Protein AF-A0A937VZE4-F1 (afdb_monomer)

Sequence (163 aa):
MPATPEALLKAIAPSQEQIVLAAACMFTWYWLADLCADHGIPFVLGHALYMKAMHGGKATNDKIDSQKIAALLRGGMLPQAYVYPAEMRATRDLLRRRMPLARTRGARLAPVHQTHSQYTLPAMGKNIASKANRDGGAERCADPAVPKSIAVDLALIPSDADL

Foldseek 3Di:
DDPDLVVVCVVCVVPQVPDAAEDEPDPPCLVVVVSCVVSVHHYFYADNVVCCVVPVDPDDDPVVSRVVQVVCVVVVNGHTDDPDDNVCVVVVVVVVVVVVLVVLLVVLVVVLVVLCVVQVHDDLPDDCSDVVSLPDSLVRDPDNVSSVSNVVSNVRNPDPVPD

Mean predicted aligned error: 7.91 Å

Organism: Tectimicrobiota bacterium (NCBI:txid2528274)

InterPro domains:
  IPR047650 Transposase IS110-like [PTHR33055] (6-123)

Structure (mmCIF, N/CA/C/O backbone):
data_AF-A0A937VZE4-F1
#
_entry.id   AF-A0A937VZE4-F1
#
loop_
_atom_site.group_PDB
_atom_site.id
_atom_site.type_symbol
_atom_site.label_atom_id
_atom_site.label_alt_id
_atom_site.label_comp_id
_atom_site.label_asym_id
_atom_site.label_entity_id
_atom_site.label_seq_id
_atom_site.pdbx_PDB_ins_code
_atom_site.Cartn_x
_atom_site.Cartn_y
_atom_site.Cartn_z
_atom_site.occupancy
_atom_site.B_iso_or_equiv
_atom_site.auth_seq_id
_atom_site.auth_comp_id
_atom_site.auth_asym_id
_atom_site.auth_atom_id
_atom_site.pdbx_PDB_model_num
ATOM 1 N N . MET A 1 1 ? 2.583 -4.498 25.150 1.00 60.72 1 MET A N 1
ATOM 2 C CA . MET A 1 1 ? 1.621 -5.571 24.821 1.00 60.72 1 MET A CA 1
ATOM 3 C C . MET A 1 1 ? 1.887 -6.031 23.401 1.00 60.72 1 MET A C 1
ATOM 5 O O . MET A 1 1 ? 2.154 -5.165 22.575 1.00 60.72 1 MET A O 1
ATOM 9 N N . PRO A 1 2 ? 1.844 -7.340 23.117 1.00 75.50 2 PRO A N 1
ATOM 10 C CA . PRO A 1 2 ? 1.840 -7.832 21.743 1.00 75.50 2 PRO A CA 1
ATOM 11 C C . PRO A 1 2 ? 0.553 -7.384 21.029 1.00 75.50 2 PRO A C 1
ATOM 13 O O . PRO A 1 2 ? -0.506 -7.303 21.653 1.00 75.50 2 PRO A O 1
ATOM 16 N N . ALA A 1 3 ? 0.651 -7.058 19.740 1.00 84.44 3 ALA A N 1
ATOM 17 C CA . ALA A 1 3 ? -0.478 -6.610 18.925 1.00 84.44 3 ALA A CA 1
ATOM 18 C C . ALA A 1 3 ? -1.264 -7.819 18.388 1.00 84.44 3 ALA A C 1
ATOM 20 O O . ALA A 1 3 ? -1.107 -8.189 17.226 1.00 84.44 3 ALA A O 1
ATOM 21 N N . THR A 1 4 ? -2.059 -8.460 19.252 1.00 93.44 4 THR A N 1
ATOM 22 C CA . THR A 1 4 ? -2.928 -9.593 18.883 1.00 93.44 4 THR A CA 1
ATOM 23 C C . THR A 1 4 ? -4.408 -9.260 19.100 1.00 93.44 4 THR A C 1
ATOM 25 O O . THR A 1 4 ? -4.715 -8.400 19.938 1.00 93.44 4 THR A O 1
ATOM 28 N N . PRO A 1 5 ? -5.332 -9.934 18.386 1.00 94.56 5 PRO A N 1
ATOM 29 C CA . PRO A 1 5 ? -6.769 -9.763 18.584 1.00 94.56 5 PRO A CA 1
ATOM 30 C C . PRO A 1 5 ? -7.209 -9.947 20.039 1.00 94.56 5 PRO A C 1
ATOM 32 O O . PRO A 1 5 ? -7.913 -9.103 20.586 1.00 94.56 5 PRO A O 1
ATOM 35 N N . GLU A 1 6 ? -6.730 -10.994 20.710 1.00 95.12 6 GLU A N 1
ATOM 36 C CA . GLU A 1 6 ? -7.130 -11.338 22.079 1.00 95.12 6 GLU A CA 1
ATOM 37 C C . GLU A 1 6 ? -6.675 -10.268 23.073 1.00 95.12 6 GLU A C 1
ATOM 39 O O . GLU A 1 6 ? -7.421 -9.870 23.970 1.00 95.12 6 GLU A O 1
ATOM 44 N N . ALA A 1 7 ? -5.446 -9.775 22.900 1.00 95.00 7 ALA A N 1
ATOM 45 C CA . ALA A 1 7 ? -4.890 -8.722 23.736 1.00 95.00 7 ALA A CA 1
ATOM 46 C C . ALA A 1 7 ? -5.668 -7.409 23.571 1.00 95.00 7 ALA A C 1
ATOM 48 O O . ALA A 1 7 ? -5.912 -6.715 24.561 1.00 95.00 7 ALA A O 1
ATOM 49 N N . LEU A 1 8 ? -6.074 -7.082 22.340 1.00 93.75 8 LEU A N 1
ATOM 50 C CA . LEU A 1 8 ? -6.872 -5.896 22.048 1.00 93.75 8 LEU A CA 1
ATOM 51 C C . LEU A 1 8 ? -8.283 -6.006 22.633 1.00 93.75 8 LEU A C 1
ATOM 53 O O . LEU A 1 8 ? -8.692 -5.107 23.364 1.00 93.75 8 LEU A O 1
ATOM 57 N N . LEU A 1 9 ? -8.993 -7.108 22.373 1.00 94.62 9 LEU A N 1
ATOM 58 C CA . LEU A 1 9 ? -10.343 -7.341 22.896 1.00 94.62 9 LEU A CA 1
ATOM 59 C C . LEU A 1 9 ? -10.364 -7.277 24.425 1.00 94.62 9 LEU A C 1
ATOM 61 O O . LEU A 1 9 ? -11.202 -6.595 25.007 1.00 94.62 9 LEU A O 1
ATOM 65 N N . LYS A 1 10 ? -9.379 -7.897 25.088 1.00 95.00 10 LYS A N 1
ATOM 66 C CA . LYS A 1 10 ? -9.232 -7.813 26.546 1.00 95.00 10 LYS A CA 1
ATOM 67 C C . LYS A 1 10 ? -9.035 -6.375 27.036 1.00 95.00 10 LYS A C 1
ATOM 69 O O . LYS A 1 10 ? -9.541 -6.026 28.099 1.00 95.00 10 LYS A O 1
ATOM 74 N N . ALA A 1 11 ? -8.292 -5.554 26.296 1.00 93.81 11 ALA A N 1
ATOM 75 C CA . ALA A 1 11 ? -8.024 -4.171 26.678 1.00 93.81 11 ALA A CA 1
ATOM 76 C C . ALA A 1 11 ? -9.245 -3.254 26.513 1.00 93.81 11 ALA A C 1
ATOM 78 O O . ALA A 1 11 ? -9.419 -2.342 27.318 1.00 93.81 11 ALA A O 1
ATOM 79 N N . ILE A 1 12 ? -10.079 -3.491 25.496 1.00 94.44 12 ILE A N 1
ATOM 80 C CA . ILE A 1 12 ? -11.254 -2.655 25.201 1.00 94.44 12 ILE A CA 1
ATOM 81 C C . ILE A 1 12 ? -12.556 -3.183 25.810 1.00 94.44 12 ILE A C 1
ATOM 83 O O . ILE A 1 12 ? -13.540 -2.452 25.813 1.00 94.44 12 ILE A O 1
ATOM 87 N N . ALA A 1 13 ? -12.573 -4.409 26.346 1.00 94.44 13 ALA A N 1
ATOM 88 C CA . ALA A 1 13 ? -13.761 -5.036 26.932 1.00 94.44 13 ALA A CA 1
ATOM 89 C C . ALA A 1 13 ? -14.571 -4.125 27.883 1.00 94.44 13 ALA A C 1
ATOM 91 O O . ALA A 1 13 ? -15.795 -4.130 27.779 1.00 94.44 13 ALA A O 1
ATOM 92 N N . PRO A 1 14 ? -13.959 -3.292 28.757 1.00 95.44 14 PRO A N 1
ATOM 93 C CA . PRO A 1 14 ? -14.722 -2.407 29.643 1.00 95.44 14 PRO A CA 1
ATOM 94 C C . PRO A 1 14 ? -15.521 -1.305 28.929 1.00 95.44 14 PRO A C 1
ATOM 96 O O . PRO A 1 14 ? -16.412 -0.715 29.532 1.00 95.44 14 PRO A O 1
ATOM 99 N N . SER A 1 15 ? -15.180 -0.979 27.682 1.00 93.44 15 SER A N 1
ATOM 100 C CA . SER A 1 15 ? -15.723 0.167 26.943 1.00 93.44 15 SER A CA 1
ATOM 101 C C . SER A 1 15 ? -16.076 -0.159 25.490 1.00 93.44 15 SER A C 1
ATOM 103 O O . SER A 1 15 ? -16.188 0.753 24.672 1.00 93.44 15 SER A O 1
ATOM 105 N N . GLN A 1 16 ? -16.268 -1.440 25.159 1.00 89.94 16 GLN A N 1
ATOM 106 C CA . GLN A 1 16 ? -16.438 -1.911 23.780 1.00 89.94 16 GLN A CA 1
ATOM 107 C C . GLN A 1 16 ? -17.604 -1.224 23.048 1.00 89.94 16 GLN A C 1
ATOM 109 O O . GLN A 1 16 ? -17.465 -0.869 21.883 1.00 89.94 16 GLN A O 1
ATOM 114 N N . GLU A 1 17 ? -18.723 -0.977 23.732 1.00 91.38 17 GLU A N 1
ATOM 115 C CA . GLU A 1 17 ? -19.905 -0.323 23.145 1.00 91.38 17 GLU A CA 1
ATOM 116 C C . GLU A 1 17 ? -19.761 1.204 23.003 1.00 91.38 17 GLU A C 1
ATOM 118 O O . GLU A 1 17 ? -20.571 1.850 22.345 1.00 91.38 17 GLU A O 1
ATOM 123 N N . GLN A 1 18 ? -18.740 1.802 23.625 1.00 93.44 18 GLN A N 1
ATOM 124 C CA . GLN A 1 18 ? -18.562 3.257 23.721 1.00 93.44 18 GLN A CA 1
ATOM 125 C C . GLN A 1 18 ? -17.263 3.738 23.060 1.00 93.44 18 GLN A C 1
ATOM 127 O O . GLN A 1 18 ? -16.843 4.880 23.264 1.00 93.44 18 GLN A O 1
ATOM 132 N N . ILE A 1 19 ? -16.595 2.874 22.292 1.00 94.50 19 ILE A N 1
ATOM 133 C CA . ILE A 1 19 ? -15.301 3.169 21.682 1.00 94.50 19 ILE A CA 1
ATOM 134 C C . ILE A 1 19 ? -15.374 3.147 20.157 1.00 94.50 19 ILE A C 1
ATOM 136 O O . ILE A 1 19 ? -16.088 2.361 19.543 1.00 94.50 19 ILE A O 1
ATOM 140 N N . VAL A 1 20 ? -14.569 4.014 19.548 1.00 95.44 20 VAL A N 1
ATOM 141 C CA . VAL A 1 20 ? -14.232 3.973 18.125 1.00 95.44 20 VAL A CA 1
ATOM 142 C C . VAL A 1 20 ? -12.745 3.672 18.032 1.00 95.44 20 VAL A C 1
ATOM 144 O O . VAL A 1 20 ? -11.936 4.324 18.699 1.00 95.44 20 VAL A O 1
ATOM 147 N N . LEU A 1 21 ? -12.374 2.697 17.208 1.00 95.44 21 LEU A N 1
ATOM 148 C CA . LEU A 1 21 ? -10.976 2.370 16.963 1.00 95.44 21 LEU A CA 1
ATOM 149 C C . LEU A 1 21 ? -10.482 3.085 15.712 1.00 95.44 21 LEU A C 1
ATOM 151 O O . LEU A 1 21 ? -11.163 3.140 14.691 1.00 95.44 21 LEU A O 1
ATOM 155 N N . ALA A 1 22 ? -9.269 3.625 15.784 1.00 94.56 22 ALA A N 1
ATOM 156 C CA . ALA A 1 22 ? -8.631 4.242 14.637 1.00 94.56 22 ALA A CA 1
ATOM 157 C C . ALA A 1 22 ? -7.179 3.816 14.501 1.00 94.56 22 ALA A C 1
ATOM 159 O O . ALA A 1 22 ? -6.466 3.634 15.487 1.00 94.56 22 ALA A O 1
ATOM 160 N N . ALA A 1 23 ? -6.738 3.698 13.254 1.00 93.12 23 ALA A N 1
ATOM 161 C CA . ALA A 1 23 ? -5.358 3.390 12.918 1.00 93.12 23 ALA A CA 1
ATOM 162 C C . ALA A 1 23 ? -4.870 4.299 11.797 1.00 93.12 23 ALA A C 1
ATOM 164 O O . ALA A 1 23 ? -5.621 4.652 10.889 1.00 93.12 23 ALA A O 1
ATOM 165 N N . ALA A 1 24 ? -3.587 4.647 11.822 1.00 89.44 24 ALA A N 1
ATOM 166 C CA . ALA A 1 24 ? -2.946 5.205 10.641 1.00 89.44 24 ALA A CA 1
ATOM 167 C C . ALA A 1 24 ? -2.931 4.152 9.520 1.00 89.44 24 ALA A C 1
ATOM 169 O O . ALA A 1 24 ? -2.771 2.958 9.784 1.00 89.44 24 ALA A O 1
ATOM 170 N N . CYS A 1 25 ? -3.055 4.589 8.264 1.00 86.06 25 CYS A N 1
ATOM 171 C CA . CYS A 1 25 ? -2.901 3.736 7.085 1.00 86.06 25 CYS A CA 1
ATOM 172 C C . CYS A 1 25 ? -1.447 3.240 6.937 1.00 86.06 25 CYS A C 1
ATOM 174 O O . CYS A 1 25 ? -0.683 3.721 6.099 1.00 86.06 25 CYS A O 1
ATOM 176 N N . MET A 1 26 ? -1.076 2.269 7.771 1.00 82.69 26 MET A N 1
ATOM 177 C CA . MET A 1 26 ? 0.173 1.505 7.736 1.00 82.69 26 MET A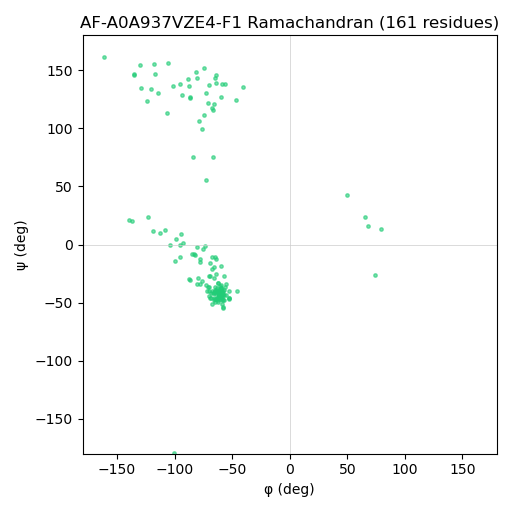 CA 1
ATOM 178 C C . MET A 1 26 ? -0.063 0.133 7.089 1.00 82.69 26 MET A C 1
ATOM 180 O O . MET A 1 26 ? -1.173 -0.190 6.687 1.00 82.69 26 MET A O 1
ATOM 184 N N . PHE A 1 27 ? 0.955 -0.716 6.972 1.00 78.00 27 PHE A N 1
ATOM 185 C CA . PHE A 1 27 ? 0.787 -2.021 6.316 1.00 78.00 27 PHE A CA 1
ATOM 186 C C . PHE A 1 27 ? -0.081 -3.022 7.102 1.00 78.00 27 PHE A C 1
ATOM 188 O O . PHE A 1 27 ? -0.536 -4.007 6.534 1.00 78.00 27 PHE A O 1
ATOM 195 N N . THR A 1 28 ? -0.331 -2.781 8.390 1.00 84.56 28 THR A N 1
ATOM 196 C CA . THR A 1 28 ? -0.878 -3.777 9.325 1.00 84.56 28 THR A CA 1
ATOM 197 C C . THR A 1 28 ? -2.334 -3.540 9.740 1.00 84.56 28 THR A C 1
ATOM 199 O O . THR A 1 28 ? -2.795 -4.188 10.669 1.00 84.56 28 THR A O 1
ATOM 202 N N . TRP A 1 29 ? -3.092 -2.646 9.090 1.00 93.06 29 TRP A N 1
ATOM 203 C CA . TRP A 1 29 ? -4.459 -2.319 9.541 1.00 93.06 29 TRP A CA 1
ATOM 204 C C . TRP A 1 29 ? -5.531 -3.358 9.180 1.00 93.06 29 TRP A C 1
ATOM 206 O O . TRP A 1 29 ? -6.616 -3.292 9.745 1.00 93.06 29 TRP A O 1
ATOM 216 N N . TYR A 1 30 ? -5.268 -4.296 8.259 1.00 95.31 30 TYR A N 1
ATOM 217 C CA . TYR A 1 30 ? -6.297 -5.221 7.747 1.00 95.31 30 TYR A CA 1
ATOM 218 C C . TYR A 1 30 ? -6.947 -6.039 8.858 1.00 95.31 30 TYR A C 1
ATOM 220 O O . TYR A 1 30 ? -8.158 -5.967 9.022 1.00 95.31 30 TYR A O 1
ATOM 228 N N . TRP A 1 31 ? -6.134 -6.740 9.655 1.00 94.62 31 TRP A N 1
ATOM 229 C CA . TRP A 1 31 ? -6.640 -7.580 10.742 1.00 94.62 31 TRP A CA 1
ATOM 230 C C . TRP A 1 31 ? -7.444 -6.768 11.760 1.00 94.62 31 TRP A C 1
ATOM 232 O O . TRP A 1 31 ? -8.425 -7.261 12.296 1.00 94.62 31 TRP A O 1
ATOM 242 N N . LEU A 1 32 ? -7.041 -5.517 12.010 1.00 95.25 32 LEU A N 1
ATOM 243 C CA . LEU A 1 32 ? -7.725 -4.638 12.948 1.00 95.25 32 LEU A CA 1
ATOM 244 C C . LEU A 1 32 ? -9.088 -4.214 12.401 1.00 95.25 32 LEU A C 1
ATOM 246 O O . LEU A 1 32 ? -10.066 -4.241 13.133 1.00 95.25 32 LEU A O 1
ATOM 250 N N . ALA A 1 33 ? -9.160 -3.839 11.123 1.00 96.50 33 ALA A N 1
ATOM 251 C CA . ALA A 1 33 ? -10.424 -3.478 10.491 1.00 96.50 33 ALA A CA 1
ATOM 252 C C . ALA A 1 33 ? -11.387 -4.667 10.414 1.00 96.50 33 ALA A C 1
ATOM 254 O O . ALA A 1 33 ? -12.579 -4.482 10.641 1.00 96.50 33 ALA A O 1
ATOM 255 N N . ASP A 1 34 ? -10.870 -5.862 10.127 1.00 96.25 34 ASP A N 1
ATOM 256 C CA . ASP A 1 34 ? -11.675 -7.082 10.048 1.00 96.25 34 ASP A CA 1
ATOM 257 C C . ASP A 1 34 ? -12.185 -7.482 11.433 1.00 96.25 34 ASP A C 1
ATOM 259 O O . ASP A 1 34 ? -13.383 -7.659 11.609 1.00 96.25 34 ASP A O 1
ATOM 263 N N . LEU A 1 35 ? -11.320 -7.461 12.452 1.00 96.12 35 LEU A N 1
ATOM 264 C CA . LEU A 1 35 ? -11.725 -7.690 13.839 1.00 96.12 35 LEU A CA 1
ATOM 265 C C . LEU A 1 35 ? -12.789 -6.683 14.300 1.00 96.12 35 LEU A C 1
ATOM 267 O O . LEU A 1 35 ? -13.756 -7.049 14.962 1.00 96.12 35 LEU A O 1
ATOM 271 N N . CYS A 1 36 ? -12.629 -5.404 13.955 1.00 96.06 36 CYS A N 1
ATOM 272 C CA . CYS A 1 36 ? -13.636 -4.393 14.254 1.00 96.06 36 CYS A CA 1
ATOM 273 C C . CYS A 1 36 ? -14.972 -4.704 13.569 1.00 96.06 36 CYS A C 1
ATOM 275 O O . CYS A 1 36 ? -16.013 -4.592 14.211 1.00 96.06 36 CYS A O 1
ATOM 277 N N . ALA A 1 37 ? -14.950 -5.110 12.297 1.00 95.56 37 ALA A N 1
ATOM 278 C CA . ALA A 1 37 ? -16.154 -5.486 11.563 1.00 95.56 37 ALA A CA 1
ATOM 279 C C . ALA A 1 37 ? -16.850 -6.703 12.197 1.00 95.56 37 ALA A C 1
ATOM 281 O O . ALA A 1 37 ? -18.055 -6.646 12.438 1.00 95.56 37 ALA A O 1
ATOM 282 N N . ASP A 1 38 ? -16.090 -7.744 12.547 1.00 95.88 38 ASP A N 1
ATOM 283 C CA . ASP A 1 38 ? -16.599 -8.978 13.161 1.00 95.88 38 ASP A CA 1
ATOM 284 C C . ASP A 1 38 ? -17.259 -8.728 14.528 1.00 95.88 38 ASP A C 1
ATOM 286 O O . ASP A 1 38 ? -18.233 -9.388 14.888 1.00 95.88 38 ASP A O 1
ATOM 290 N N . HIS A 1 39 ? -16.758 -7.749 15.287 1.00 95.00 39 HIS A N 1
ATOM 291 C CA . HIS A 1 39 ? -17.265 -7.392 16.617 1.00 95.00 39 HIS A CA 1
ATOM 292 C C . HIS A 1 39 ? -18.214 -6.181 16.627 1.00 95.00 39 HIS A C 1
ATOM 294 O O . HIS A 1 39 ? -18.613 -5.732 17.705 1.00 95.00 39 HIS A O 1
ATOM 300 N N . GLY A 1 40 ? -18.567 -5.626 15.462 1.00 94.50 40 GLY A N 1
ATOM 301 C CA . GLY A 1 40 ? -19.440 -4.450 15.359 1.00 94.50 40 GLY A CA 1
ATOM 302 C C . GLY A 1 40 ? -18.844 -3.162 15.945 1.00 94.50 40 GLY A C 1
ATOM 303 O O . GLY A 1 40 ? -19.585 -2.259 16.329 1.00 94.50 40 GLY A O 1
ATOM 304 N N . ILE A 1 41 ? -17.516 -3.064 16.033 1.00 96.31 41 ILE A N 1
ATOM 305 C CA . ILE A 1 41 ? -16.805 -1.899 16.567 1.00 96.31 41 ILE A CA 1
ATOM 306 C C . ILE A 1 41 ? -16.595 -0.881 15.436 1.00 96.31 41 ILE A C 1
ATOM 308 O O . ILE A 1 41 ? -15.996 -1.220 14.411 1.00 96.31 41 ILE A O 1
ATOM 312 N N . PRO A 1 42 ? -17.008 0.389 1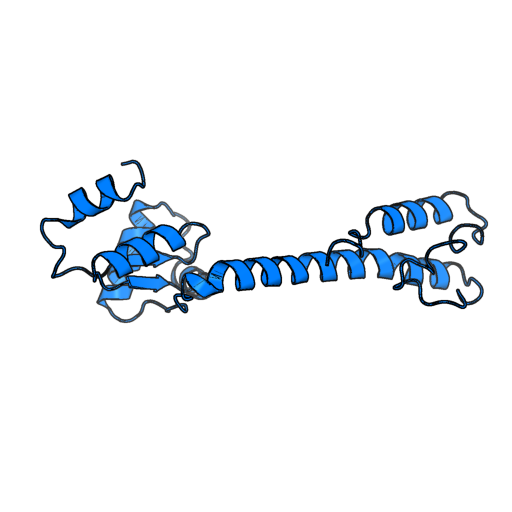5.598 1.00 96.38 42 PRO A N 1
ATOM 313 C CA . PRO A 1 42 ? -16.735 1.416 14.601 1.00 96.38 42 PRO A CA 1
ATOM 314 C C . PRO A 1 42 ? -15.227 1.605 14.384 1.00 96.38 42 PRO A C 1
ATOM 316 O O . PRO A 1 42 ? -14.472 1.851 15.331 1.00 96.38 42 PRO A O 1
ATOM 319 N N . PHE A 1 43 ? -14.791 1.526 13.124 1.00 96.62 43 PHE A N 1
ATOM 320 C CA . PHE A 1 43 ? -13.387 1.654 12.739 1.00 96.62 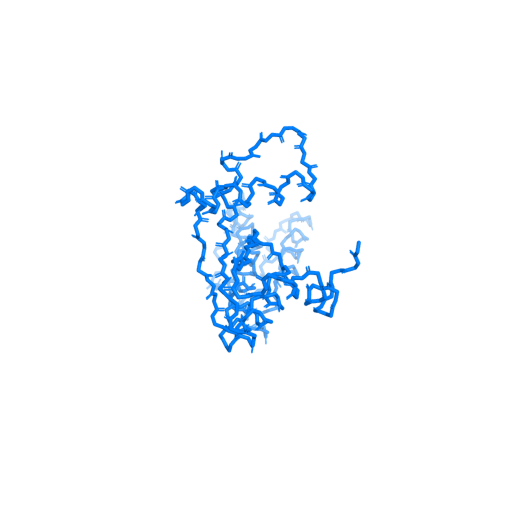43 P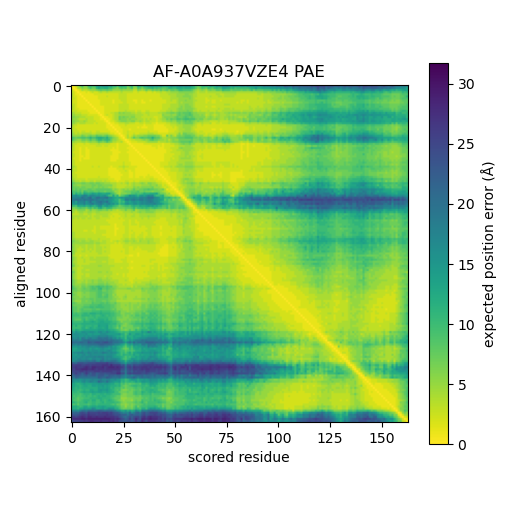HE A CA 1
ATOM 321 C C . PHE A 1 43 ? -13.154 2.813 11.767 1.00 96.62 43 PHE A C 1
ATOM 323 O O . PHE A 1 43 ? -13.852 2.946 10.763 1.00 96.62 43 PHE A O 1
ATOM 330 N N . VAL A 1 44 ? -12.125 3.620 12.036 1.00 96.69 44 VAL A N 1
ATOM 331 C CA . VAL A 1 44 ? -11.714 4.745 11.187 1.00 96.69 44 VAL A CA 1
ATOM 332 C C . VAL A 1 44 ? -10.253 4.602 10.778 1.00 96.69 44 VAL A C 1
ATOM 334 O O . VAL A 1 44 ? -9.344 4.543 11.606 1.00 96.69 44 VAL A O 1
ATOM 337 N N . LEU A 1 45 ? -9.998 4.607 9.473 1.00 96.50 45 LEU A N 1
ATOM 338 C CA . LEU A 1 45 ? -8.640 4.590 8.940 1.00 96.50 45 LEU A CA 1
ATOM 339 C C . LEU A 1 45 ? -8.163 6.017 8.674 1.00 96.50 45 LEU A C 1
ATOM 341 O O . LEU A 1 45 ? -8.830 6.781 7.987 1.00 96.50 45 LEU A O 1
ATOM 345 N N . GLY A 1 46 ? -6.994 6.381 9.187 1.00 94.38 46 GLY A N 1
ATOM 346 C CA . GLY A 1 46 ? -6.382 7.689 8.973 1.00 94.38 46 GLY A CA 1
ATOM 347 C C . GLY A 1 46 ? -5.520 7.743 7.706 1.00 94.38 46 GLY A C 1
ATOM 348 O O . GLY A 1 46 ? -4.728 6.839 7.427 1.00 94.38 46 GLY A O 1
ATOM 349 N N . HIS A 1 47 ? -5.638 8.821 6.932 1.00 91.88 47 HIS A N 1
ATOM 350 C CA . HIS A 1 47 ? -4.924 9.026 5.674 1.00 91.88 47 HIS A CA 1
ATOM 351 C C . HIS A 1 47 ? -3.445 9.374 5.894 1.00 91.88 47 HIS A C 1
ATOM 353 O O . HIS A 1 47 ? -3.113 10.478 6.327 1.00 91.88 47 HIS A O 1
ATOM 359 N N . ALA A 1 48 ? -2.541 8.464 5.517 1.00 83.81 48 ALA A N 1
ATOM 360 C CA . ALA A 1 48 ? -1.110 8.549 5.831 1.00 83.81 48 ALA A CA 1
ATOM 361 C C . ALA A 1 48 ? -0.449 9.886 5.435 1.00 83.81 48 ALA A C 1
ATOM 363 O O . ALA A 1 48 ? 0.268 10.484 6.239 1.00 83.81 48 ALA A O 1
ATOM 364 N N . LEU A 1 49 ? -0.710 10.389 4.221 1.00 84.69 49 LEU A N 1
ATOM 365 C CA . LEU A 1 49 ? -0.088 11.629 3.735 1.00 84.69 49 LEU A CA 1
ATOM 366 C C . LEU A 1 49 ? -0.554 12.862 4.524 1.00 84.69 49 LEU A C 1
ATOM 368 O O . LEU A 1 49 ? 0.250 13.727 4.860 1.00 84.69 49 LEU A O 1
ATOM 372 N N . TYR A 1 50 ? -1.849 12.930 4.832 1.00 84.06 50 TYR A N 1
ATOM 373 C CA . TYR A 1 50 ? -2.442 14.094 5.494 1.00 84.06 50 TYR A CA 1
ATOM 374 C C . TYR A 1 50 ? -2.185 14.072 6.993 1.00 84.06 50 TYR A C 1
ATOM 376 O O . TYR A 1 50 ? -1.909 15.112 7.581 1.00 84.06 50 TYR A O 1
ATOM 384 N N . MET A 1 51 ? -2.148 12.884 7.595 1.00 80.06 51 MET A N 1
ATOM 385 C CA . MET A 1 51 ? -1.662 12.727 8.958 1.00 80.06 51 MET A CA 1
ATOM 386 C C . MET A 1 51 ? -0.218 13.215 9.083 1.00 80.06 51 MET A C 1
ATOM 388 O O . MET A 1 51 ? 0.062 13.999 9.977 1.00 80.06 51 MET A O 1
ATOM 392 N N . LYS A 1 52 ? 0.687 12.860 8.157 1.00 74.94 52 LYS A N 1
ATOM 393 C CA . LYS A 1 52 ? 2.071 13.369 8.185 1.00 74.94 52 LYS A CA 1
ATOM 394 C C . LYS A 1 52 ? 2.133 14.899 8.111 1.00 74.94 52 LYS A C 1
ATOM 396 O O . LYS A 1 52 ? 2.914 15.505 8.839 1.00 74.94 52 LYS A O 1
ATOM 401 N N . ALA A 1 53 ? 1.301 15.517 7.272 1.00 71.06 53 ALA A N 1
ATOM 402 C CA . ALA A 1 53 ? 1.234 16.973 7.139 1.00 71.06 53 ALA A CA 1
ATOM 403 C C . ALA A 1 53 ? 0.742 17.667 8.422 1.00 71.06 53 ALA A C 1
ATOM 405 O O . ALA A 1 53 ? 1.262 18.716 8.786 1.00 71.06 53 ALA A O 1
ATOM 406 N N . MET A 1 54 ? -0.205 17.063 9.144 1.00 65.19 54 MET A N 1
ATOM 407 C CA . MET A 1 54 ? -0.702 17.605 10.414 1.00 65.19 54 MET A CA 1
ATOM 408 C C . MET A 1 54 ? 0.182 17.261 11.619 1.00 65.19 54 MET A C 1
ATOM 410 O O . MET A 1 54 ? -0.069 17.750 12.720 1.00 65.19 54 MET A O 1
ATOM 414 N N . HIS A 1 55 ? 1.171 16.375 11.450 1.00 63.00 55 HIS A N 1
ATOM 415 C CA . HIS A 1 55 ? 1.786 15.688 12.584 1.00 63.00 55 HIS A CA 1
ATOM 416 C C . HIS A 1 55 ? 3.309 15.506 12.538 1.00 63.00 55 HIS A C 1
ATOM 418 O O . HIS A 1 55 ? 3.859 14.684 13.269 1.00 63.00 55 HIS A O 1
ATOM 424 N N . GLY A 1 56 ? 4.009 16.314 11.738 1.00 61.22 56 GLY A N 1
ATOM 425 C CA . GLY A 1 56 ? 5.468 16.280 11.558 1.00 61.22 56 GLY A CA 1
ATOM 426 C C . GLY A 1 56 ? 6.307 16.807 12.734 1.00 61.22 56 GLY A C 1
ATOM 427 O O . GLY A 1 56 ? 7.126 17.702 12.544 1.00 61.22 56 GLY A O 1
ATOM 428 N N . GLY A 1 57 ? 6.124 16.271 13.944 1.00 66.56 57 GLY A N 1
ATOM 429 C CA . GLY A 1 57 ? 6.978 16.564 15.101 1.00 66.56 57 GLY A CA 1
ATOM 430 C C . GLY A 1 57 ? 8.278 15.747 15.105 1.00 66.56 57 GLY A C 1
ATOM 431 O O . GLY A 1 57 ? 8.300 14.602 14.666 1.00 66.56 57 GLY A O 1
ATOM 432 N N . LYS A 1 58 ? 9.368 16.311 15.648 1.00 67.00 58 LYS A N 1
ATOM 433 C CA . LYS A 1 58 ? 10.686 15.642 15.739 1.00 67.00 58 LYS A CA 1
ATOM 434 C C . LYS A 1 58 ? 10.699 14.444 16.709 1.00 67.00 58 LYS A C 1
ATOM 436 O O . LYS A 1 58 ? 11.561 13.581 16.592 1.00 67.00 58 LYS A O 1
ATOM 441 N N . ALA A 1 59 ? 9.747 14.391 17.647 1.00 75.25 59 ALA A N 1
ATOM 442 C CA . ALA A 1 59 ? 9.534 13.277 18.570 1.00 75.25 59 ALA A CA 1
ATOM 443 C C . ALA A 1 59 ? 8.277 12.484 18.169 1.00 75.25 59 ALA A C 1
ATOM 445 O O . ALA A 1 59 ? 7.157 12.992 18.264 1.00 75.25 59 ALA A O 1
ATOM 446 N N . THR A 1 60 ? 8.480 11.242 17.736 1.00 73.94 60 THR A N 1
ATOM 447 C CA . THR A 1 60 ? 7.440 10.285 17.325 1.00 73.94 60 THR A CA 1
ATOM 448 C C . THR A 1 60 ? 7.681 8.969 18.058 1.00 73.94 60 THR A C 1
ATOM 450 O O . THR A 1 60 ? 8.822 8.536 18.220 1.00 73.94 60 THR A O 1
ATOM 453 N N . ASN A 1 61 ? 6.609 8.390 18.588 1.00 86.06 61 ASN A N 1
ATOM 454 C CA . ASN A 1 61 ? 6.543 7.017 19.077 1.00 86.06 61 ASN A CA 1
ATOM 455 C C . ASN A 1 61 ? 5.068 6.605 19.156 1.00 86.06 61 ASN A C 1
ATOM 457 O O . ASN A 1 61 ? 4.190 7.467 19.241 1.00 86.06 61 ASN A O 1
ATOM 461 N N . ASP A 1 62 ? 4.799 5.299 19.207 1.00 86.50 62 ASP A N 1
ATOM 462 C CA . ASP A 1 62 ? 3.433 4.760 19.160 1.00 86.50 62 ASP A CA 1
ATOM 463 C C . ASP A 1 62 ? 2.506 5.343 20.239 1.00 86.50 62 ASP A C 1
ATOM 465 O O . ASP A 1 62 ? 1.316 5.556 20.001 1.00 86.50 62 ASP A O 1
ATOM 469 N N . LYS A 1 63 ? 3.035 5.648 21.431 1.00 88.44 63 LYS A N 1
ATOM 470 C CA . LYS A 1 63 ? 2.257 6.245 22.527 1.00 88.44 63 LYS A CA 1
ATOM 471 C C . LYS A 1 63 ? 1.833 7.677 22.201 1.00 88.44 63 LYS A C 1
ATOM 473 O O . LYS A 1 63 ? 0.681 8.041 22.414 1.00 88.44 63 LYS A O 1
ATOM 478 N N . ILE A 1 64 ? 2.758 8.485 21.695 1.00 88.19 64 ILE A N 1
ATOM 479 C CA . ILE A 1 64 ? 2.495 9.862 21.274 1.00 88.19 64 ILE A CA 1
ATOM 480 C C . ILE A 1 64 ? 1.521 9.843 20.089 1.00 88.19 64 ILE A C 1
ATOM 482 O O . ILE A 1 64 ? 0.496 10.523 20.112 1.00 88.19 64 ILE A O 1
ATOM 486 N N . ASP A 1 65 ? 1.795 9.024 19.079 1.00 86.31 65 ASP A N 1
ATOM 487 C CA . ASP A 1 65 ? 1.027 9.014 17.836 1.00 86.31 65 ASP A CA 1
ATOM 488 C C . ASP A 1 65 ? -0.405 8.502 18.049 1.00 86.31 65 ASP A C 1
ATOM 490 O O . ASP A 1 65 ? -1.351 9.119 17.559 1.00 86.31 65 ASP A O 1
ATOM 494 N N . SER A 1 66 ? -0.608 7.465 18.871 1.00 89.94 66 SER A N 1
ATOM 495 C CA . SER A 1 66 ? -1.954 6.986 19.232 1.00 89.94 66 SER A CA 1
ATOM 496 C C . SER A 1 66 ? -2.786 8.031 19.983 1.00 89.94 66 SER A C 1
ATOM 498 O O . SER A 1 66 ? -3.959 8.224 19.660 1.00 89.94 66 SER A O 1
ATOM 500 N N . GLN A 1 67 ? -2.192 8.766 20.932 1.00 91.62 67 GLN A N 1
ATOM 501 C CA . GLN A 1 67 ? -2.884 9.847 21.647 1.00 91.62 67 GLN A CA 1
ATOM 502 C C . GLN A 1 67 ? -3.332 10.962 20.701 1.00 91.62 67 GLN A C 1
ATOM 504 O O . GLN A 1 67 ? -4.450 11.469 20.804 1.00 91.62 67 GLN A O 1
ATOM 509 N N . LYS A 1 68 ? -2.475 11.330 19.750 1.00 89.00 68 LYS A N 1
ATOM 510 C CA . LYS A 1 68 ? -2.765 12.378 18.772 1.00 89.00 68 LYS A CA 1
ATOM 511 C C . LYS A 1 68 ? -3.830 11.949 17.763 1.00 89.00 68 LYS A C 1
ATOM 513 O O . LYS A 1 68 ? -4.726 12.737 17.469 1.00 89.00 68 LYS A O 1
ATOM 518 N N . ILE A 1 69 ? -3.801 10.696 17.303 1.00 91.44 69 ILE A N 1
ATOM 519 C CA . ILE A 1 69 ? -4.881 10.112 16.491 1.00 91.44 69 ILE A CA 1
ATOM 520 C C . ILE A 1 69 ? -6.209 10.169 17.246 1.00 91.44 69 ILE A C 1
ATOM 522 O O . ILE A 1 69 ? -7.201 10.635 16.691 1.00 91.44 69 ILE A O 1
ATOM 526 N N . ALA A 1 70 ? -6.227 9.754 18.516 1.00 93.62 70 ALA A N 1
ATOM 527 C CA . ALA A 1 70 ? -7.434 9.774 19.336 1.00 93.62 70 ALA A CA 1
ATOM 528 C C . ALA A 1 70 ? -7.987 11.199 19.530 1.00 93.62 70 ALA A C 1
ATOM 530 O O . ALA A 1 70 ? -9.201 11.397 19.482 1.00 93.62 70 ALA A O 1
ATOM 531 N N . ALA A 1 71 ? -7.114 12.197 19.709 1.00 93.25 71 ALA A N 1
ATOM 532 C CA . ALA A 1 71 ? -7.514 13.599 19.812 1.00 93.25 71 ALA A CA 1
ATOM 533 C C . ALA A 1 71 ? -8.115 14.130 18.499 1.00 93.25 71 ALA A C 1
ATOM 535 O O . ALA A 1 71 ? -9.185 14.736 18.516 1.00 93.25 71 ALA A O 1
ATOM 536 N N . LEU A 1 72 ? -7.471 13.853 17.359 1.00 92.62 72 LEU A N 1
ATOM 537 C CA . LEU A 1 72 ? -7.972 14.238 16.035 1.00 92.62 72 LEU A CA 1
ATOM 538 C C . LEU A 1 72 ? -9.315 13.577 15.717 1.00 92.62 72 LEU A C 1
ATOM 540 O O . LEU A 1 72 ? -10.208 14.231 15.185 1.00 92.62 72 LEU A O 1
ATOM 544 N N . LEU A 1 73 ? -9.465 12.294 16.058 1.00 93.94 73 LEU A N 1
ATOM 545 C CA . LEU A 1 73 ? -10.712 11.560 15.875 1.00 93.94 73 LEU A CA 1
ATOM 546 C C . LEU A 1 73 ? -11.834 12.176 16.715 1.00 93.94 73 LEU A C 1
ATOM 548 O O . LEU A 1 73 ? -12.896 12.481 16.183 1.00 93.94 73 LEU A O 1
ATOM 552 N N . ARG A 1 74 ? -11.574 12.421 18.006 1.00 94.06 74 ARG A N 1
ATOM 553 C CA . ARG A 1 74 ? -12.540 13.036 18.928 1.00 94.06 74 ARG A CA 1
ATOM 554 C C . ARG A 1 74 ? -12.962 14.436 18.480 1.00 94.06 74 ARG A C 1
ATOM 556 O O . ARG A 1 74 ? -14.114 14.804 18.660 1.00 94.06 74 ARG A O 1
ATOM 563 N N . GLY A 1 75 ? -12.038 15.202 17.903 1.00 93.75 75 GLY A N 1
ATOM 564 C CA . GLY A 1 75 ? -12.309 16.533 17.360 1.00 93.75 75 GLY A CA 1
ATOM 565 C C . GLY A 1 75 ? -12.947 16.543 15.967 1.00 93.75 75 GLY A C 1
ATOM 566 O O . GLY A 1 75 ? -13.192 17.622 15.442 1.00 93.75 75 GLY A O 1
ATOM 567 N N . GLY A 1 76 ? -13.171 15.385 15.331 1.00 92.62 76 GLY A N 1
ATOM 568 C CA . GLY A 1 76 ? -13.685 15.313 13.957 1.00 92.62 76 GLY A CA 1
ATOM 569 C C . GLY A 1 76 ? -12.701 15.815 12.889 1.00 92.62 76 GLY A C 1
ATOM 570 O O . GLY A 1 76 ? -13.097 16.082 11.760 1.00 92.62 76 GLY A O 1
ATOM 571 N N . MET A 1 77 ? -11.417 15.945 13.232 1.00 92.38 77 MET A N 1
ATOM 572 C CA . MET A 1 77 ? -10.363 16.491 12.368 1.00 92.38 77 MET A CA 1
ATOM 573 C C . MET A 1 77 ? -9.448 15.414 11.778 1.00 92.38 77 MET A C 1
ATOM 575 O O . MET A 1 77 ? -8.502 15.738 11.062 1.00 92.38 77 MET A O 1
ATOM 579 N N . LEU A 1 78 ? -9.671 14.133 12.092 1.00 92.75 78 LEU A N 1
ATOM 580 C CA . LEU A 1 78 ? -8.859 13.050 11.546 1.00 92.75 78 LEU A CA 1
ATOM 581 C C . LEU A 1 78 ? -9.107 12.935 10.030 1.00 92.75 78 LEU A C 1
ATOM 583 O O . LEU A 1 78 ? -10.225 12.609 9.633 1.00 92.75 78 LEU A O 1
ATOM 587 N N . PRO A 1 79 ? -8.096 13.149 9.166 1.00 93.00 79 PRO A N 1
ATOM 588 C CA . PRO A 1 79 ? -8.247 12.949 7.736 1.00 93.00 79 PRO A CA 1
ATOM 589 C C . PRO A 1 79 ? -8.447 11.461 7.488 1.00 93.00 79 PRO A C 1
ATOM 591 O O . PRO A 1 79 ? -7.558 10.656 7.773 1.00 93.00 79 PRO A O 1
ATOM 594 N N . GLN A 1 80 ? -9.616 11.093 6.980 1.00 94.94 80 GLN A N 1
ATOM 595 C CA . GLN A 1 80 ? -9.994 9.696 6.826 1.00 94.94 80 GLN A CA 1
ATOM 596 C C . GLN A 1 80 ? -9.527 9.147 5.477 1.00 94.94 80 GLN A C 1
ATOM 598 O O . GLN A 1 80 ? -9.552 9.827 4.452 1.00 94.94 80 GLN A O 1
ATOM 603 N N . ALA A 1 81 ? -9.088 7.898 5.489 1.00 94.75 81 ALA A N 1
ATOM 604 C CA . ALA A 1 81 ? -8.852 7.085 4.313 1.00 94.75 81 ALA A CA 1
ATOM 605 C C . ALA A 1 81 ? -9.957 6.038 4.183 1.00 94.75 81 ALA A C 1
ATOM 607 O O . ALA A 1 81 ? -10.582 5.629 5.159 1.00 94.75 81 ALA A O 1
ATOM 608 N N . TYR A 1 82 ? -10.161 5.570 2.958 1.00 94.50 82 TYR A N 1
ATOM 609 C CA . TYR A 1 82 ? -11.153 4.546 2.682 1.00 94.50 82 TYR A CA 1
ATOM 610 C C . TYR A 1 82 ? -10.719 3.177 3.232 1.00 94.50 82 TYR A C 1
ATOM 612 O O . TYR A 1 82 ? -9.673 2.640 2.845 1.00 94.50 82 TYR A O 1
ATOM 620 N N . VAL A 1 83 ? -11.547 2.603 4.110 1.00 95.44 83 VAL A N 1
ATOM 621 C CA . VAL A 1 83 ? -11.410 1.227 4.604 1.00 95.44 83 VAL A CA 1
ATOM 622 C C . VAL A 1 83 ? -11.886 0.286 3.504 1.00 95.44 83 VAL A C 1
ATOM 624 O O . VAL A 1 83 ? -13.077 0.103 3.281 1.00 95.44 83 VAL A O 1
ATOM 627 N N . TYR A 1 84 ? -10.939 -0.282 2.766 1.00 94.19 84 TYR A N 1
ATOM 628 C CA . TYR A 1 84 ? -11.260 -1.134 1.622 1.00 94.19 84 TYR A CA 1
ATOM 629 C C . TYR A 1 84 ? -11.880 -2.466 2.082 1.00 94.19 84 TYR A C 1
ATOM 631 O O . TYR A 1 84 ? -11.344 -3.049 3.033 1.00 94.19 84 TYR A O 1
ATOM 639 N N . PRO A 1 85 ? -12.936 -2.980 1.424 1.00 93.81 85 PRO A N 1
ATOM 640 C CA . PRO A 1 85 ? -13.582 -4.239 1.803 1.00 93.81 85 PRO A CA 1
ATOM 641 C C . PRO A 1 85 ? -12.610 -5.419 1.770 1.00 93.81 85 PRO A C 1
ATOM 643 O O . PRO A 1 85 ? -11.808 -5.517 0.837 1.00 93.81 85 PRO A O 1
ATOM 646 N N . ALA A 1 86 ? -12.680 -6.307 2.768 1.00 95.19 86 ALA A N 1
ATOM 647 C CA . ALA A 1 86 ? -11.748 -7.429 2.944 1.00 95.19 86 ALA A CA 1
ATOM 648 C C . ALA A 1 86 ? -11.626 -8.296 1.680 1.00 95.19 86 ALA A C 1
ATOM 650 O O . ALA A 1 86 ? -10.524 -8.525 1.181 1.00 95.19 86 ALA A O 1
ATOM 651 N N . GLU A 1 87 ? -12.768 -8.650 1.100 1.00 96.12 87 GLU A N 1
ATOM 652 C CA . GLU A 1 87 ? -12.931 -9.447 -0.123 1.00 96.12 87 GLU A CA 1
ATOM 653 C C . GLU A 1 87 ? -12.230 -8.856 -1.360 1.00 96.12 87 GLU A C 1
ATOM 655 O O . GLU A 1 87 ? -11.801 -9.595 -2.243 1.00 96.12 87 GLU A O 1
ATOM 660 N N . MET A 1 88 ? -12.031 -7.536 -1.422 1.00 95.38 88 MET A N 1
ATOM 661 C CA . MET A 1 88 ? -11.394 -6.887 -2.573 1.00 95.38 88 MET A CA 1
ATOM 662 C C . MET A 1 88 ? -9.904 -6.568 -2.350 1.00 95.38 88 MET A C 1
ATOM 664 O O . MET A 1 88 ? -9.191 -6.238 -3.306 1.00 95.38 88 MET A O 1
ATOM 668 N N . ARG A 1 89 ? -9.399 -6.628 -1.105 1.00 94.19 89 ARG A N 1
ATOM 669 C CA . ARG A 1 89 ? -8.026 -6.188 -0.771 1.00 94.19 89 ARG A CA 1
ATOM 670 C C . ARG A 1 89 ? -6.962 -6.976 -1.522 1.00 94.19 89 ARG A C 1
ATOM 672 O O . ARG A 1 89 ? -6.045 -6.357 -2.051 1.00 94.19 89 ARG A O 1
ATOM 679 N N . ALA A 1 90 ? -7.110 -8.296 -1.632 1.00 93.25 90 ALA A N 1
ATOM 680 C CA . ALA A 1 90 ? -6.144 -9.146 -2.329 1.00 93.25 90 ALA A CA 1
ATOM 681 C C . ALA A 1 90 ? -5.968 -8.727 -3.800 1.00 93.25 90 ALA A C 1
ATOM 683 O O . ALA A 1 90 ? -4.845 -8.503 -4.256 1.00 93.25 90 ALA A O 1
ATOM 684 N N . THR A 1 91 ? -7.076 -8.519 -4.519 1.00 93.69 91 THR A N 1
ATOM 685 C CA . THR A 1 91 ? -7.064 -8.055 -5.915 1.00 93.69 91 THR A CA 1
ATOM 686 C C . THR A 1 91 ? -6.434 -6.673 -6.040 1.00 93.69 91 THR A C 1
ATOM 688 O O . THR A 1 91 ? -5.574 -6.445 -6.892 1.00 93.69 91 THR A O 1
ATOM 691 N N . ARG A 1 92 ? -6.805 -5.737 -5.160 1.00 92.12 92 ARG A N 1
ATOM 692 C CA . ARG A 1 92 ? -6.196 -4.402 -5.131 1.00 92.12 92 ARG A CA 1
ATOM 693 C C . ARG A 1 92 ? -4.687 -4.477 -4.903 1.00 92.12 92 ARG A C 1
ATOM 695 O O . ARG A 1 92 ? -3.936 -3.748 -5.550 1.00 92.12 92 ARG A O 1
ATOM 702 N N . ASP A 1 93 ? -4.244 -5.317 -3.980 1.00 91.69 93 ASP A N 1
ATOM 703 C CA . ASP A 1 93 ? -2.837 -5.427 -3.607 1.00 91.69 93 ASP A CA 1
ATOM 704 C C . ASP A 1 93 ? -2.013 -6.060 -4.730 1.00 91.69 93 ASP A C 1
ATOM 706 O O . ASP A 1 93 ? -0.911 -5.589 -5.016 1.00 91.69 93 ASP A O 1
ATOM 710 N N . LEU A 1 94 ? -2.580 -7.036 -5.445 1.00 89.94 94 LEU A N 1
ATOM 711 C CA . LEU A 1 94 ? -2.013 -7.559 -6.686 1.00 89.94 94 LEU A CA 1
ATOM 712 C C . LEU A 1 94 ? -1.854 -6.446 -7.735 1.00 89.94 94 LEU A C 1
ATOM 714 O O . LEU A 1 94 ? -0.758 -6.222 -8.250 1.00 89.94 94 LEU A O 1
ATOM 718 N N . LEU A 1 95 ? -2.911 -5.673 -7.998 1.00 90.31 95 LEU A N 1
ATOM 719 C CA . LEU A 1 95 ? -2.865 -4.567 -8.963 1.00 90.31 95 LEU A CA 1
ATOM 720 C C . LEU A 1 95 ? -1.875 -3.466 -8.554 1.00 90.31 95 LEU A C 1
ATOM 722 O O . LEU A 1 95 ? -1.212 -2.871 -9.406 1.00 90.31 95 LEU A O 1
ATOM 726 N N . ARG A 1 96 ? -1.706 -3.212 -7.253 1.00 90.06 96 ARG A N 1
ATOM 727 C CA . ARG A 1 96 ? -0.703 -2.266 -6.742 1.00 90.06 96 ARG A CA 1
ATOM 728 C C . ARG A 1 96 ? 0.729 -2.722 -7.007 1.00 90.06 96 ARG A C 1
ATOM 730 O O . ARG A 1 96 ? 1.584 -1.858 -7.189 1.00 90.06 96 ARG A O 1
ATOM 737 N N . ARG A 1 97 ? 0.997 -4.031 -7.095 1.00 89.00 97 ARG A N 1
ATOM 738 C CA . ARG A 1 97 ? 2.315 -4.568 -7.489 1.00 89.00 97 ARG A CA 1
ATOM 739 C C . ARG A 1 97 ? 2.626 -4.328 -8.966 1.00 89.00 97 ARG A C 1
ATOM 741 O O . ARG A 1 97 ? 3.791 -4.162 -9.315 1.00 89.00 97 ARG A O 1
ATOM 748 N N . ARG A 1 98 ? 1.612 -4.210 -9.827 1.00 87.69 98 ARG A N 1
ATOM 749 C CA . ARG A 1 98 ? 1.803 -3.950 -11.264 1.00 87.69 98 ARG A CA 1
ATOM 750 C C . ARG A 1 98 ? 2.478 -2.606 -11.547 1.00 87.69 98 ARG A C 1
ATOM 752 O O . ARG A 1 98 ? 3.340 -2.532 -12.415 1.00 87.69 98 ARG A O 1
ATOM 759 N N . MET A 1 99 ? 2.114 -1.539 -10.831 1.00 87.00 99 MET A N 1
ATOM 760 C CA . MET A 1 99 ? 2.670 -0.195 -11.068 1.00 87.00 99 MET A CA 1
ATOM 761 C C . MET A 1 99 ? 4.203 -0.110 -10.936 1.00 87.00 99 MET A C 1
ATOM 763 O O . MET A 1 99 ? 4.835 0.378 -11.874 1.00 87.00 99 MET A O 1
ATOM 767 N N . PRO A 1 100 ? 4.834 -0.543 -9.824 1.00 89.06 100 PRO A N 1
ATOM 768 C CA . PRO A 1 100 ? 6.289 -0.512 -9.711 1.00 89.06 100 PRO A CA 1
ATOM 769 C C . PRO A 1 100 ? 6.963 -1.420 -10.744 1.00 89.06 100 PRO A C 1
ATOM 771 O O . PRO A 1 100 ? 7.963 -1.008 -11.318 1.00 89.06 100 PRO A O 1
ATOM 774 N N . LEU A 1 101 ? 6.392 -2.587 -11.063 1.00 88.62 101 LEU A N 1
ATOM 775 C CA . LEU A 1 101 ? 6.924 -3.471 -12.108 1.00 88.62 101 LEU A CA 1
ATOM 776 C C . LEU A 1 101 ? 6.915 -2.797 -13.487 1.00 88.62 101 LEU A C 1
ATOM 778 O O . LEU A 1 101 ? 7.928 -2.796 -14.185 1.00 88.62 101 LEU A O 1
ATOM 782 N N . ALA A 1 102 ? 5.805 -2.148 -13.849 1.00 87.81 102 ALA A N 1
ATOM 783 C CA . ALA A 1 102 ? 5.688 -1.399 -15.096 1.00 87.81 102 ALA A CA 1
ATOM 784 C C . ALA A 1 102 ? 6.681 -0.224 -15.160 1.00 87.81 102 ALA A C 1
ATOM 786 O O . ALA A 1 102 ? 7.305 -0.001 -16.199 1.00 87.81 102 ALA A O 1
ATOM 787 N N . ARG A 1 103 ? 6.873 0.498 -14.046 1.00 90.12 103 ARG A N 1
ATOM 788 C CA . ARG A 1 103 ? 7.870 1.578 -13.944 1.00 90.12 103 ARG A CA 1
ATOM 789 C C . ARG A 1 103 ? 9.294 1.053 -14.098 1.00 90.12 103 ARG A C 1
ATOM 791 O O . ARG A 1 103 ? 10.044 1.618 -14.885 1.00 90.12 103 ARG A O 1
ATOM 798 N N . THR A 1 104 ? 9.648 -0.033 -13.411 1.00 90.19 104 THR A N 1
ATOM 799 C CA . THR A 1 104 ? 10.965 -0.671 -13.539 1.00 90.19 104 THR A CA 1
ATOM 800 C C . THR A 1 104 ? 11.213 -1.108 -14.976 1.00 90.19 104 THR A C 1
ATOM 802 O O . THR A 1 104 ? 12.254 -0.788 -15.536 1.00 90.19 104 THR A O 1
ATOM 805 N N . ARG A 1 105 ? 10.236 -1.753 -15.620 1.00 88.62 105 ARG A N 1
ATOM 806 C CA . ARG A 1 105 ? 10.336 -2.133 -17.033 1.00 88.62 105 ARG A CA 1
ATOM 807 C C . ARG A 1 105 ? 10.604 -0.928 -17.939 1.00 88.62 105 ARG A C 1
ATOM 809 O O . ARG A 1 105 ? 11.503 -0.984 -18.769 1.00 88.62 105 ARG A O 1
ATOM 816 N N . GLY A 1 106 ? 9.861 0.168 -17.771 1.00 89.56 106 GLY A N 1
ATOM 817 C CA . GLY A 1 106 ? 10.101 1.405 -18.523 1.00 89.56 106 GLY A CA 1
ATOM 818 C C . GLY A 1 106 ? 11.499 1.984 -18.280 1.00 89.56 106 GLY A C 1
ATOM 819 O O . GLY A 1 106 ? 12.191 2.334 -19.234 1.00 89.56 106 GLY A O 1
ATOM 820 N N . ALA A 1 107 ? 11.942 2.006 -17.021 1.00 92.06 107 ALA A N 1
ATOM 821 C CA . ALA A 1 107 ? 13.264 2.489 -16.627 1.00 92.06 107 ALA A CA 1
ATOM 822 C C . ALA A 1 107 ? 14.420 1.649 -17.198 1.00 92.06 107 ALA A C 1
ATOM 824 O O . ALA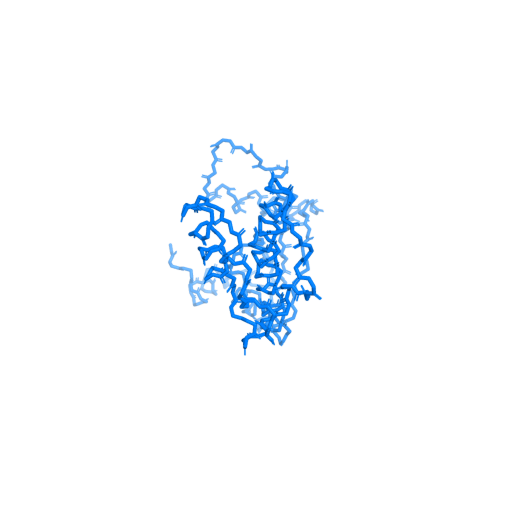 A 1 107 ? 15.510 2.180 -17.366 1.00 92.06 107 ALA A O 1
ATOM 825 N N . ARG A 1 108 ? 14.189 0.368 -17.518 1.00 91.06 108 ARG A N 1
ATOM 826 C CA . ARG A 1 108 ? 15.170 -0.513 -18.175 1.00 91.06 108 ARG A CA 1
ATOM 827 C C . ARG A 1 108 ? 15.138 -0.439 -19.699 1.00 91.06 108 ARG A C 1
ATOM 829 O O . ARG A 1 108 ? 16.164 -0.600 -20.340 1.00 91.06 108 ARG A O 1
ATOM 836 N N . LEU A 1 109 ? 13.984 -0.152 -20.299 1.00 89.06 109 LEU A N 1
ATOM 837 C CA . LEU A 1 109 ? 13.877 0.002 -21.755 1.00 89.06 109 LEU A CA 1
ATOM 838 C C . LEU A 1 109 ? 14.398 1.358 -22.250 1.00 89.06 109 LEU A C 1
ATOM 840 O O . LEU A 1 109 ? 14.950 1.440 -23.346 1.00 89.06 109 LEU A O 1
ATOM 844 N N . ALA A 1 110 ? 14.220 2.424 -21.466 1.00 90.69 110 ALA A N 1
ATOM 845 C CA . ALA A 1 110 ? 14.596 3.774 -21.883 1.00 90.69 110 ALA A CA 1
ATOM 846 C C . ALA A 1 110 ? 16.105 3.937 -22.181 1.00 90.69 110 ALA A C 1
ATOM 848 O O . ALA A 1 110 ? 16.418 4.484 -23.242 1.00 90.69 110 ALA A O 1
ATOM 849 N N . PRO A 1 111 ? 17.040 3.426 -21.351 1.00 88.69 111 PRO A N 1
ATOM 850 C CA . PRO A 1 111 ? 18.470 3.490 -21.648 1.00 88.69 111 PRO A CA 1
ATOM 851 C C . PRO A 1 111 ? 18.843 2.787 -22.953 1.00 88.69 111 PRO A C 1
ATOM 853 O O . PRO A 1 111 ? 19.636 3.323 -23.713 1.00 88.69 111 PRO A O 1
ATOM 856 N N . VAL A 1 112 ? 18.210 1.657 -23.288 1.00 85.62 112 VAL A N 1
ATOM 857 C CA . VAL A 1 112 ? 18.475 0.942 -24.550 1.00 85.62 112 VAL A CA 1
ATOM 858 C C . VAL A 1 112 ? 18.165 1.825 -25.765 1.00 85.62 112 VAL A C 1
ATOM 860 O O . VAL A 1 112 ? 18.969 1.917 -26.693 1.00 85.62 112 VAL A O 1
ATOM 863 N N . HIS A 1 113 ? 17.033 2.539 -25.743 1.00 85.50 113 HIS A N 1
ATOM 864 C CA . HIS A 1 113 ? 16.712 3.531 -26.774 1.00 85.50 113 HIS A CA 1
ATOM 865 C C . HIS A 1 113 ? 17.695 4.709 -26.774 1.00 85.50 113 HIS A C 1
ATOM 867 O O . HIS A 1 113 ? 18.091 5.181 -27.838 1.00 85.50 113 HIS A O 1
ATOM 873 N N . GLN A 1 114 ? 18.091 5.187 -25.593 1.00 88.38 114 GLN A N 1
ATOM 874 C CA . GLN A 1 114 ? 18.994 6.326 -25.457 1.00 88.38 114 GLN A CA 1
ATOM 875 C C . GLN A 1 114 ? 20.393 6.013 -25.995 1.00 88.38 114 GLN A C 1
ATOM 877 O O . GLN A 1 114 ? 20.922 6.792 -26.784 1.00 88.38 114 GLN A O 1
ATOM 882 N N . THR A 1 115 ? 20.967 4.870 -25.619 1.00 85.88 115 THR A N 1
ATOM 883 C CA . THR A 1 115 ? 22.261 4.379 -26.101 1.00 85.88 115 THR A CA 1
ATOM 884 C C . THR A 1 115 ? 22.272 4.292 -27.621 1.00 85.88 115 THR A C 1
ATOM 886 O O . THR A 1 115 ? 23.199 4.764 -28.271 1.00 85.88 115 THR A O 1
ATOM 889 N N . HIS A 1 116 ? 21.199 3.777 -28.214 1.00 83.12 116 HIS A N 1
ATOM 890 C CA . HIS A 1 116 ? 21.087 3.684 -29.662 1.00 83.12 116 HIS A CA 1
ATOM 891 C C . HIS A 1 116 ? 21.186 5.051 -30.364 1.00 83.12 116 HIS A C 1
ATOM 893 O O . HIS A 1 116 ? 21.865 5.182 -31.382 1.00 83.12 116 HIS A O 1
ATOM 899 N N . SER A 1 117 ? 20.549 6.080 -29.799 1.00 84.94 117 SER A N 1
ATOM 900 C CA . SER A 1 117 ? 20.648 7.456 -30.296 1.00 84.94 117 SER A CA 1
ATOM 901 C C . SER A 1 117 ? 22.015 8.087 -30.016 1.00 84.94 117 SER A C 1
ATOM 903 O O . SER A 1 117 ? 22.548 8.769 -30.885 1.00 84.94 117 SER A O 1
ATOM 905 N N . GLN A 1 118 ? 22.607 7.846 -28.839 1.00 87.75 118 GLN A N 1
ATOM 906 C CA . GLN A 1 118 ? 23.928 8.371 -28.456 1.00 87.75 118 GLN A CA 1
ATOM 907 C C . GLN A 1 118 ? 25.026 7.938 -29.429 1.00 87.75 118 GLN A C 1
ATOM 909 O O . GLN A 1 118 ? 25.886 8.740 -29.783 1.00 87.75 118 GLN A O 1
ATOM 914 N N . TYR A 1 119 ? 24.971 6.688 -29.889 1.00 86.06 119 TYR A N 1
ATOM 915 C CA . TYR A 1 119 ? 25.942 6.132 -30.830 1.00 86.06 119 TYR A CA 1
ATOM 916 C C . TYR A 1 119 ? 25.502 6.239 -32.298 1.00 86.06 119 TYR A C 1
ATOM 918 O O . TYR A 1 119 ? 26.160 5.673 -33.165 1.00 86.06 119 TYR A O 1
ATOM 926 N N . THR A 1 120 ? 24.419 6.972 -32.597 1.00 85.00 120 THR A N 1
ATOM 927 C CA . THR A 1 120 ? 23.891 7.163 -33.966 1.00 85.00 120 THR A CA 1
ATOM 928 C C . THR A 1 120 ? 23.724 5.831 -34.715 1.00 85.00 120 THR A C 1
ATOM 930 O O . THR A 1 120 ? 24.086 5.688 -35.881 1.00 85.00 120 THR A O 1
ATOM 933 N N . LEU A 1 121 ? 23.205 4.812 -34.024 1.00 81.06 121 LEU A N 1
ATOM 934 C CA . LEU A 1 121 ? 23.039 3.483 -34.608 1.00 81.06 121 LEU A CA 1
ATOM 935 C C . LEU A 1 121 ? 21.855 3.461 -35.600 1.00 81.06 121 LEU A C 1
ATOM 937 O O . LEU A 1 121 ? 20.891 4.217 -35.432 1.00 81.06 121 LEU A O 1
ATOM 941 N N . PRO A 1 122 ? 21.873 2.583 -36.623 1.00 77.88 122 PRO A N 1
ATOM 942 C CA . PRO A 1 122 ? 20.747 2.404 -37.542 1.00 77.88 122 PRO A CA 1
ATOM 943 C C . PRO A 1 122 ? 19.516 1.877 -36.814 1.00 77.88 122 PRO A C 1
ATOM 945 O O . PRO A 1 122 ? 19.650 0.972 -35.998 1.00 77.88 122 PRO A O 1
ATOM 948 N N . ALA A 1 123 ? 18.323 2.390 -37.137 1.00 75.44 123 ALA A N 1
ATOM 949 C CA . ALA A 1 123 ? 17.075 2.067 -36.441 1.00 75.44 123 ALA A CA 1
ATOM 950 C C . ALA A 1 123 ? 16.934 0.573 -36.072 1.00 75.44 123 ALA A C 1
ATOM 952 O O . ALA A 1 123 ? 17.151 -0.318 -36.894 1.00 75.44 123 ALA A O 1
ATOM 953 N N . MET A 1 124 ? 16.495 0.295 -34.839 1.00 72.12 124 MET A N 1
ATOM 954 C CA . MET A 1 124 ? 16.363 -1.076 -34.320 1.00 72.12 124 MET A CA 1
ATOM 955 C C . MET A 1 124 ? 15.397 -1.958 -35.132 1.00 72.12 124 MET A C 1
ATOM 957 O O . MET A 1 124 ? 15.455 -3.181 -35.032 1.00 72.12 124 MET A O 1
ATOM 961 N N . GLY A 1 125 ? 14.518 -1.361 -35.946 1.00 73.94 125 GLY A N 1
ATOM 962 C CA . GLY A 1 125 ? 13.609 -2.049 -36.872 1.00 73.94 125 GLY A CA 1
ATOM 963 C C . GLY A 1 125 ? 12.420 -2.746 -36.204 1.00 73.94 125 GLY A C 1
ATOM 964 O O . GLY A 1 125 ? 11.364 -2.874 -36.815 1.00 73.94 125 GLY A O 1
ATOM 965 N N . LYS A 1 126 ? 12.551 -3.151 -34.936 1.00 78.50 126 LYS A N 1
ATOM 966 C CA . LYS A 1 126 ? 11.493 -3.771 -34.131 1.00 78.50 126 LYS A CA 1
ATOM 967 C C . LYS A 1 126 ? 11.357 -3.083 -32.772 1.00 78.50 126 LYS A C 1
ATOM 969 O O . LYS A 1 126 ? 12.301 -2.492 -32.253 1.00 78.50 126 LYS A O 1
ATOM 974 N N . ASN A 1 127 ? 10.163 -3.162 -32.184 1.00 81.94 127 ASN A N 1
ATOM 975 C CA . ASN A 1 127 ? 9.879 -2.560 -30.883 1.00 81.94 127 ASN A CA 1
ATOM 976 C C . ASN A 1 127 ? 10.426 -3.436 -29.741 1.00 81.94 127 ASN A C 1
ATOM 978 O O . ASN A 1 127 ? 9.815 -4.460 -29.421 1.00 81.94 127 ASN A O 1
ATOM 982 N N . ILE A 1 128 ? 11.519 -2.999 -29.105 1.00 82.06 128 ILE A N 1
ATOM 983 C CA . ILE A 1 128 ? 12.204 -3.691 -27.994 1.00 82.06 128 ILE A CA 1
ATOM 984 C C . ILE A 1 128 ? 11.364 -3.826 -26.714 1.00 82.06 128 ILE A C 1
ATOM 986 O O . ILE A 1 128 ? 11.705 -4.596 -25.813 1.00 82.06 128 ILE A O 1
ATOM 990 N N . ALA A 1 129 ? 10.232 -3.115 -26.626 1.00 80.81 129 ALA A N 1
ATOM 991 C CA . ALA A 1 129 ? 9.269 -3.340 -25.560 1.00 80.81 129 ALA A CA 1
ATOM 992 C C . ALA A 1 129 ? 8.756 -4.791 -25.597 1.00 80.81 129 ALA A C 1
ATOM 994 O O . ALA A 1 129 ? 8.603 -5.416 -24.547 1.00 80.81 129 ALA A O 1
ATOM 995 N N . SER A 1 130 ? 8.550 -5.367 -26.783 1.00 81.56 130 SER A N 1
ATOM 996 C CA . SER A 1 130 ? 8.195 -6.783 -26.901 1.00 81.56 130 SER A CA 1
ATOM 997 C C . SER A 1 130 ? 9.402 -7.670 -26.605 1.00 81.56 130 SER A C 1
ATOM 999 O O . SER A 1 130 ? 10.464 -7.483 -27.197 1.00 81.56 130 SER A O 1
ATOM 1001 N N . LYS A 1 131 ? 9.225 -8.674 -25.737 1.00 79.12 131 LYS A N 1
ATOM 1002 C CA . LYS A 1 131 ? 10.263 -9.662 -25.400 1.00 79.12 131 LYS A CA 1
ATOM 1003 C C . LYS A 1 131 ? 10.862 -10.326 -26.643 1.00 79.12 131 LYS A C 1
ATOM 1005 O O . LYS A 1 131 ? 12.075 -10.462 -26.720 1.00 79.12 131 LYS A O 1
ATOM 1010 N N . ALA A 1 132 ? 10.028 -10.649 -27.633 1.00 80.56 132 ALA A N 1
ATOM 1011 C CA . ALA A 1 132 ? 10.438 -11.295 -28.884 1.00 80.56 132 ALA A CA 1
ATOM 1012 C C . ALA A 1 132 ? 11.365 -10.437 -29.769 1.00 80.56 132 ALA A C 1
ATOM 1014 O O . ALA A 1 132 ? 11.908 -10.926 -30.753 1.00 80.56 132 ALA A O 1
ATOM 1015 N N . ASN A 1 133 ? 11.525 -9.152 -29.448 1.00 80.69 133 ASN A N 1
ATOM 1016 C CA . ASN A 1 133 ? 12.299 -8.197 -30.236 1.00 80.69 133 ASN A CA 1
ATOM 1017 C C . ASN A 1 133 ? 13.572 -7.725 -29.514 1.00 80.69 133 ASN A C 1
ATOM 1019 O O . ASN A 1 133 ? 14.176 -6.749 -29.951 1.00 80.69 133 ASN A O 1
ATOM 1023 N N . ARG A 1 134 ? 13.943 -8.348 -28.386 1.00 77.94 134 ARG A N 1
ATOM 1024 C CA . ARG A 1 134 ? 15.105 -7.936 -27.575 1.00 77.94 134 ARG A CA 1
ATOM 1025 C C . ARG A 1 134 ? 16.431 -8.527 -28.064 1.00 77.94 134 ARG A C 1
ATOM 1027 O O . ARG A 1 134 ? 17.483 -8.098 -27.599 1.00 77.94 134 ARG A O 1
ATOM 1034 N N . ASP A 1 135 ? 16.384 -9.446 -29.024 1.00 68.88 135 ASP A N 1
ATOM 1035 C CA . ASP A 1 135 ? 17.570 -10.065 -29.613 1.00 68.88 135 ASP A CA 1
ATOM 1036 C C . ASP A 1 135 ? 18.219 -9.160 -30.680 1.00 68.88 135 ASP A C 1
ATOM 1038 O O . ASP A 1 135 ? 17.535 -8.475 -31.444 1.00 68.88 135 ASP A O 1
ATOM 1042 N N . GLY A 1 136 ? 19.557 -9.161 -30.755 1.00 62.38 136 GLY A N 1
ATOM 1043 C CA . GLY A 1 136 ? 20.315 -8.551 -31.862 1.00 62.38 136 GLY A CA 1
ATOM 1044 C C . GLY A 1 136 ? 20.500 -7.022 -31.831 1.00 62.38 136 GLY A C 1
ATOM 1045 O O . GLY A 1 136 ? 20.896 -6.433 -32.842 1.00 62.38 136 GLY A O 1
ATOM 1046 N N . GLY A 1 137 ? 20.214 -6.353 -30.705 1.00 61.12 137 GLY A N 1
ATOM 1047 C CA . GLY A 1 137 ? 20.445 -4.906 -30.532 1.00 61.12 137 GLY A CA 1
ATOM 1048 C C . GLY A 1 137 ? 21.859 -4.537 -30.058 1.00 61.12 137 GLY A C 1
ATOM 1049 O O . GLY A 1 137 ? 22.378 -3.483 -30.416 1.00 61.12 137 GLY A O 1
ATOM 1050 N N . ALA A 1 138 ? 22.495 -5.419 -29.283 1.00 59.22 138 ALA A N 1
ATOM 1051 C CA . ALA A 1 138 ? 23.766 -5.153 -28.610 1.00 59.22 138 ALA A CA 1
ATOM 1052 C C . ALA A 1 138 ? 24.991 -5.286 -29.538 1.00 59.22 138 ALA A C 1
ATOM 1054 O O . ALA A 1 138 ? 25.973 -4.578 -29.363 1.00 59.22 138 ALA A O 1
ATOM 1055 N N . GLU A 1 139 ? 24.922 -6.130 -30.569 1.00 62.69 139 GLU A N 1
ATOM 1056 C CA . GLU A 1 139 ? 26.050 -6.482 -31.456 1.00 62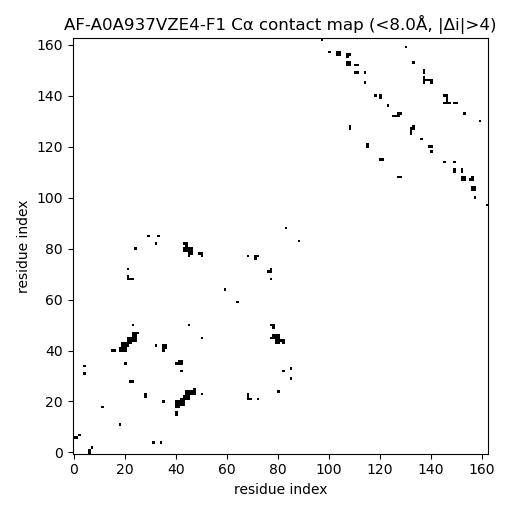.69 139 GLU A CA 1
ATOM 1057 C C . GLU A 1 139 ? 26.457 -5.370 -32.443 1.00 62.69 139 GLU A C 1
ATOM 1059 O O . GLU A 1 139 ? 27.388 -5.530 -33.224 1.00 62.69 139 GLU A O 1
ATOM 1064 N N . ARG A 1 140 ? 25.761 -4.229 -32.421 1.00 66.75 140 ARG A N 1
ATOM 1065 C CA . ARG A 1 140 ? 25.909 -3.135 -33.397 1.00 66.75 140 ARG A CA 1
ATOM 1066 C C . ARG A 1 140 ? 26.854 -2.021 -32.937 1.00 66.75 140 ARG A C 1
ATOM 1068 O O . ARG 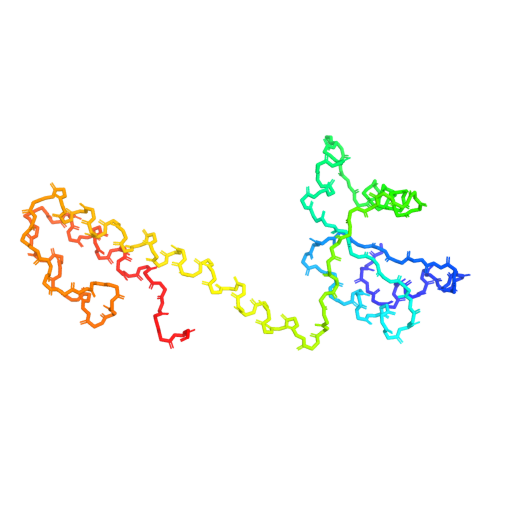A 1 140 ? 27.032 -1.042 -33.655 1.00 66.75 140 ARG A O 1
ATOM 1075 N N . CYS A 1 141 ? 27.417 -2.140 -31.735 1.00 72.12 141 CYS A N 1
ATOM 1076 C CA . CYS A 1 141 ? 28.243 -1.107 -31.113 1.00 72.12 141 CYS A CA 1
ATOM 1077 C C . CYS A 1 141 ? 29.734 -1.444 -31.244 1.00 72.12 141 CYS A C 1
ATOM 1079 O O . CYS A 1 141 ? 30.130 -2.577 -30.991 1.00 72.12 141 CYS A O 1
ATOM 1081 N N . ALA A 1 142 ? 30.560 -0.452 -31.590 1.00 76.81 142 ALA A N 1
ATOM 1082 C CA . ALA A 1 142 ? 32.002 -0.645 -31.768 1.00 76.81 142 ALA A CA 1
ATOM 1083 C C . ALA A 1 142 ? 32.755 -0.887 -30.445 1.00 76.81 142 ALA A C 1
ATOM 1085 O O . ALA A 1 142 ? 33.700 -1.672 -30.408 1.00 76.81 142 ALA A O 1
ATOM 1086 N N . ASP A 1 143 ? 32.343 -0.222 -29.360 1.00 85.19 143 ASP A N 1
ATOM 1087 C CA . ASP A 1 143 ? 32.949 -0.392 -28.037 1.00 85.19 143 ASP A CA 1
ATOM 1088 C C . ASP A 1 143 ? 32.289 -1.568 -27.288 1.00 85.19 143 ASP A C 1
ATOM 1090 O O . ASP A 1 143 ? 31.065 -1.567 -27.123 1.00 85.19 143 ASP A O 1
ATOM 1094 N N . PRO A 1 144 ? 33.059 -2.552 -26.785 1.00 84.38 144 PRO A N 1
ATOM 1095 C CA . PRO A 1 144 ? 32.525 -3.745 -26.127 1.00 84.38 144 PRO A CA 1
ATOM 1096 C C . PRO A 1 144 ? 31.836 -3.484 -24.774 1.00 84.38 144 PRO A C 1
ATOM 1098 O O . PRO A 1 144 ? 31.183 -4.387 -24.243 1.00 84.38 144 PRO A O 1
ATOM 1101 N N . ALA A 1 145 ? 31.950 -2.290 -24.187 1.00 87.19 145 ALA A N 1
ATOM 1102 C CA . ALA A 1 145 ? 31.227 -1.905 -22.976 1.00 87.19 145 ALA A CA 1
ATOM 1103 C C . ALA A 1 145 ? 29.752 -1.566 -23.250 1.00 87.19 145 ALA A C 1
ATOM 1105 O O . ALA A 1 145 ? 28.886 -1.840 -22.41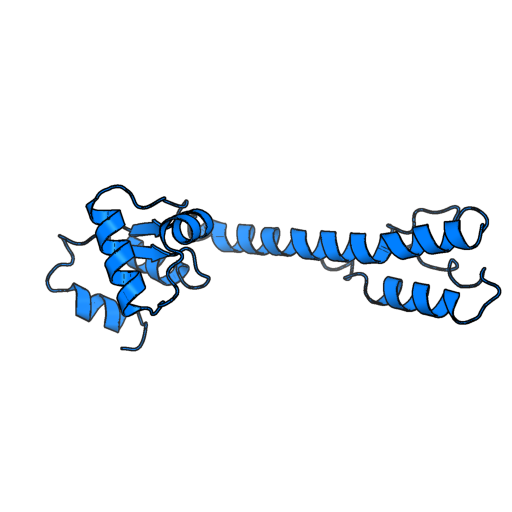6 1.00 87.19 145 ALA A O 1
ATOM 1106 N N . VAL A 1 146 ? 29.443 -1.028 -24.431 1.00 84.19 146 VAL A N 1
ATOM 1107 C CA . VAL A 1 146 ? 28.081 -0.617 -24.810 1.00 84.19 146 VAL A CA 1
ATOM 1108 C C . VAL A 1 146 ? 27.116 -1.814 -24.906 1.00 84.19 146 VAL A C 1
ATOM 1110 O O . VAL A 1 146 ? 26.055 -1.764 -24.275 1.00 84.19 146 VAL A O 1
ATOM 1113 N N . PRO A 1 147 ? 27.479 -2.939 -25.563 1.00 84.31 147 PRO A N 1
ATOM 1114 C CA . PRO A 1 147 ? 26.684 -4.165 -25.547 1.00 84.31 147 PRO A CA 1
ATOM 1115 C C . PRO A 1 147 ? 26.422 -4.687 -24.128 1.00 84.31 147 PRO A C 1
ATOM 1117 O O . PRO A 1 147 ? 25.332 -5.179 -23.848 1.00 84.31 147 PRO A O 1
ATOM 1120 N N . LYS A 1 148 ? 27.398 -4.556 -23.214 1.00 86.75 148 LYS A N 1
ATOM 1121 C CA . LYS A 1 148 ? 27.267 -5.010 -21.819 1.00 86.75 148 LYS A CA 1
ATOM 1122 C C . LYS A 1 148 ? 26.264 -4.168 -21.038 1.00 86.75 148 LYS A C 1
ATOM 1124 O O . LYS A 1 148 ? 25.463 -4.735 -20.302 1.00 86.75 148 LYS A O 1
ATOM 1129 N N . SER A 1 149 ? 26.272 -2.845 -21.217 1.00 86.00 149 SER A N 1
ATOM 1130 C CA . SER A 1 149 ? 25.278 -1.963 -20.589 1.00 86.00 149 SER A CA 1
ATOM 1131 C C . SER A 1 149 ? 23.860 -2.322 -21.036 1.00 86.00 149 SER A C 1
ATOM 1133 O O . SER A 1 149 ? 22.975 -2.488 -20.200 1.00 86.00 149 SER A O 1
ATOM 1135 N N . ILE A 1 150 ? 23.662 -2.517 -22.346 1.00 86.19 150 ILE A N 1
ATOM 1136 C CA . ILE A 1 150 ? 22.371 -2.930 -22.910 1.00 86.19 150 ILE A CA 1
ATOM 1137 C C . ILE A 1 150 ? 21.958 -4.303 -22.362 1.00 86.19 150 ILE A C 1
ATOM 1139 O O . ILE A 1 150 ? 20.813 -4.484 -21.954 1.00 86.19 150 ILE A O 1
ATOM 1143 N N . ALA A 1 151 ? 22.883 -5.266 -22.310 1.00 85.75 151 ALA A N 1
ATOM 1144 C CA . ALA A 1 151 ? 22.609 -6.609 -21.803 1.00 85.75 151 ALA A CA 1
ATOM 1145 C C . ALA A 1 151 ? 22.160 -6.606 -20.333 1.00 85.75 151 ALA A C 1
ATOM 1147 O O . ALA A 1 151 ? 21.227 -7.327 -19.982 1.00 85.75 151 ALA A O 1
ATOM 1148 N N . VAL A 1 152 ? 22.775 -5.774 -19.483 1.00 88.38 152 VAL A N 1
ATOM 1149 C CA . VAL A 1 152 ? 22.371 -5.617 -18.076 1.00 88.38 152 VAL A CA 1
ATOM 1150 C C . VAL A 1 152 ? 20.948 -5.080 -17.973 1.00 88.38 152 VAL A C 1
ATOM 1152 O O . VAL A 1 152 ? 20.139 -5.637 -17.231 1.00 88.38 152 VAL A O 1
ATOM 1155 N N . ASP A 1 153 ? 20.612 -4.033 -18.727 1.00 89.00 153 ASP A N 1
ATOM 1156 C CA . ASP A 1 153 ? 19.263 -3.474 -18.689 1.00 89.00 153 ASP A CA 1
ATOM 1157 C C . ASP A 1 153 ? 18.217 -4.473 -19.189 1.00 89.00 153 ASP A C 1
ATOM 1159 O O . ASP A 1 153 ? 17.189 -4.644 -18.534 1.00 89.00 153 ASP A O 1
ATOM 1163 N N . LEU A 1 154 ? 18.499 -5.197 -20.279 1.00 86.38 154 LEU A N 1
ATOM 1164 C CA . LEU A 1 154 ? 17.607 -6.233 -20.807 1.00 86.38 154 LEU A CA 1
ATOM 1165 C C . LEU A 1 154 ? 17.410 -7.400 -19.827 1.00 86.38 154 LEU A C 1
ATOM 1167 O O . LEU A 1 154 ? 16.285 -7.882 -19.686 1.00 86.38 154 LEU A O 1
ATOM 1171 N N . ALA A 1 155 ? 18.465 -7.825 -19.125 1.00 86.56 155 ALA A N 1
ATOM 1172 C CA . ALA A 1 155 ? 18.403 -8.898 -18.129 1.00 86.56 155 ALA A CA 1
ATOM 1173 C C . ALA A 1 155 ? 17.614 -8.506 -16.867 1.00 86.56 155 ALA A C 1
ATOM 1175 O O . ALA A 1 155 ? 17.048 -9.369 -16.199 1.00 86.56 155 ALA A O 1
ATOM 1176 N N . LEU A 1 156 ? 17.562 -7.211 -16.540 1.00 88.12 156 LEU A N 1
ATOM 1177 C CA . LEU A 1 156 ? 16.840 -6.677 -15.380 1.00 88.12 156 LEU A CA 1
ATOM 1178 C C . LEU A 1 156 ? 15.406 -6.234 -15.699 1.00 88.12 156 LEU A C 1
ATOM 1180 O O . LEU A 1 156 ? 14.711 -5.732 -14.807 1.00 88.12 156 LEU A O 1
ATOM 1184 N N . ILE A 1 157 ? 14.941 -6.394 -16.942 1.00 86.31 157 ILE A N 1
ATOM 1185 C CA . ILE A 1 157 ? 13.525 -6.214 -17.259 1.00 86.31 157 ILE A CA 1
ATOM 1186 C C . ILE A 1 157 ? 12.743 -7.320 -16.533 1.00 86.31 157 ILE A C 1
ATOM 1188 O O . ILE A 1 157 ? 13.003 -8.499 -16.782 1.00 86.31 157 ILE A O 1
ATOM 1192 N N . PRO A 1 158 ? 11.782 -6.978 -15.651 1.00 76.38 158 PRO A N 1
ATOM 1193 C CA . PRO A 1 158 ? 10.953 -7.988 -15.006 1.00 76.38 158 PRO A CA 1
ATOM 1194 C C . PRO A 1 158 ? 10.249 -8.842 -16.068 1.00 76.38 158 PRO A C 1
ATOM 1196 O O . PRO A 1 158 ? 9.798 -8.315 -17.086 1.00 76.38 158 PRO A O 1
ATOM 1199 N N . SER A 1 159 ? 10.205 -10.157 -15.834 1.00 67.00 159 SER A N 1
ATOM 1200 C CA . SER A 1 159 ? 9.598 -11.150 -16.728 1.00 67.00 159 SER A CA 1
ATOM 1201 C C . SER A 1 159 ? 8.213 -10.695 -17.197 1.00 67.00 159 SER A C 1
ATOM 1203 O O . SER A 1 159 ? 7.336 -10.421 -16.382 1.00 67.00 159 SER A O 1
ATOM 1205 N N . ASP A 1 160 ? 8.011 -10.637 -18.517 1.00 58.22 160 ASP A N 1
ATOM 1206 C CA . ASP A 1 160 ? 6.685 -10.417 -19.107 1.00 58.22 160 ASP A CA 1
ATOM 1207 C C . ASP A 1 160 ? 5.808 -11.693 -19.032 1.00 58.22 160 ASP A C 1
ATOM 1209 O O . ASP A 1 160 ? 4.664 -11.657 -19.466 1.00 58.22 160 ASP A O 1
ATOM 1213 N N . ALA A 1 161 ? 6.335 -12.829 -18.540 1.00 53.44 161 ALA A N 1
ATOM 1214 C CA . ALA A 1 161 ? 5.610 -14.105 -18.465 1.00 53.44 161 ALA A CA 1
ATOM 1215 C C . ALA A 1 161 ? 4.707 -14.235 -17.222 1.00 53.44 161 ALA A C 1
ATOM 1217 O O . ALA A 1 161 ? 3.927 -15.178 -17.147 1.00 53.44 161 ALA A O 1
ATOM 1218 N N . ASP A 1 162 ? 4.803 -13.293 -16.278 1.00 45.12 162 ASP A N 1
ATOM 1219 C CA . ASP A 1 162 ? 4.177 -13.382 -14.950 1.00 45.12 162 ASP A CA 1
ATOM 1220 C C . ASP A 1 162 ? 3.229 -12.200 -14.648 1.00 45.12 162 ASP A C 1
ATOM 1222 O O . ASP A 1 162 ? 3.002 -11.853 -13.484 1.00 45.12 162 ASP A O 1
ATOM 1226 N N . LEU A 1 163 ? 2.696 -11.549 -15.691 1.00 45.56 163 LEU A N 1
ATOM 1227 C CA . LEU A 1 163 ? 1.685 -10.486 -15.598 1.00 45.56 163 LEU A CA 1
ATOM 1228 C C . LEU A 1 163 ? 0.443 -10.799 -16.429 1.00 45.56 163 LEU A C 1
ATOM 1230 O O . LEU A 1 163 ? 0.606 -11.213 -17.596 1.00 45.56 163 LEU A O 1
#

Secondary structure (DSSP, 8-state):
----HHHHHHHHGGGGGG--EEEES-TT-HHHHHHHHHTT--EEEE-HHHHHHHH--S---HHHHHHHHHHHHHTT---EE----HHHHHHHHHHHHHHHHHHHHHHHHHHHHHHHHHTT----SS-TTSGGG-TTSGGG-SSTHHHHHHHHHHHTSPPGGG-

Radius of gyration: 25.23 Å; Cα contacts (8 Å, |Δi|>4): 120; chains: 1; bounding box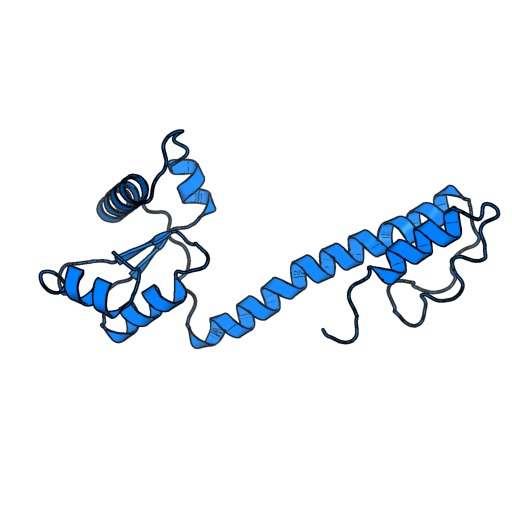: 53×32×67 Å

pLDDT: mean 85.83, std 10.66, range [45.12, 96.69]

Nearest PDB structures (foldseek):
  8wt9-assembly1_D  TM=6.269E-01  e=6.084E-02  Escherichia coli
  8wt7-assembly1_C  TM=5.618E-01  e=4.299E-02  Escherichia coli

Solvent-accessible surface area (backbone atoms only — not comparable to full-atom values): 9974 Å² total; per-residue (Å²): 132,74,97,45,72,69,56,50,50,67,69,40,58,92,44,53,94,79,49,72,49,72,44,65,63,57,95,73,47,61,67,56,51,50,52,23,60,78,69,73,34,53,72,47,36,28,25,52,73,60,48,47,72,78,58,78,58,97,78,80,48,73,72,60,51,51,53,51,51,52,51,28,50,76,69,72,65,51,51,69,37,86,79,71,58,75,91,51,46,63,61,53,54,54,57,58,53,47,55,60,52,53,49,50,33,50,66,30,51,50,54,51,58,47,53,40,60,76,69,68,56,79,79,81,88,54,66,56,85,43,77,94,39,58,73,84,68,44,84,80,51,92,54,77,64,56,28,50,55,41,50,53,31,62,71,65,35,69,71,80,88,80,115